Protein AF-A0AAU3G8S6-F1 (afdb_monomer)

Foldseek 3Di:
DDDDDPPPPCPDPPPDFDPLLVVLVVQLVVLVVQLVVCVVVPPPVVSNVVSVVSNVVSVVSCVVSVSVVSPPPDDPPPDPPPPPDDPPPDPPPDD

Mean predicted aligned error: 14.65 Å

Secondary structure (DSSP, 8-state):
---------------S--HHHHHHHHHHHHHHHHHHHHHHSS--HHHHHHHHHHHHHHHHHHHHTTTTTTS---------------TT-------

Radius of gyration: 25.9 Å; Cα contacts (8 Å, |Δi|>4): 59; chains: 1; bounding box: 76×30×70 Å

Sequence (95 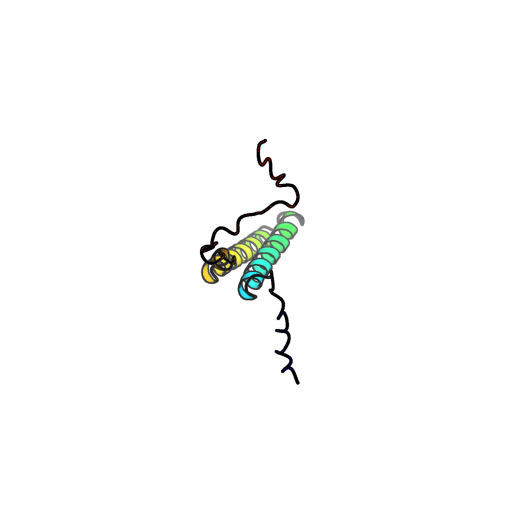aa):
MADSAPAQAHSGQSHAGRPTSWLAVTVILLGFTIGGIALVMGPNWFLFWTGAGVIAVGGVLALVFDIFSDVIEDAPRTIAIQEHHSPFERHTDSV

Structure (mmCIF, N/CA/C/O bac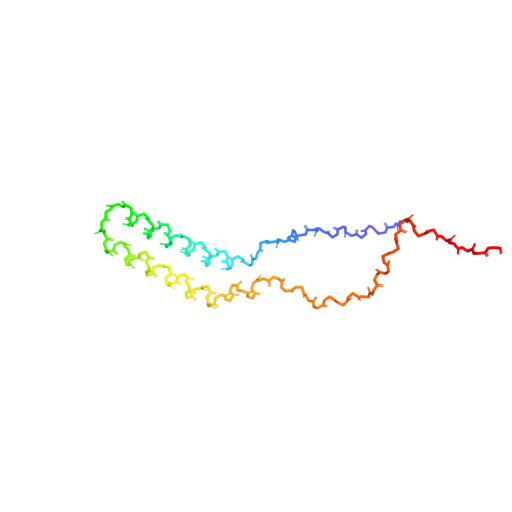kbone):
data_AF-A0AAU3G8S6-F1
#
_entry.id   AF-A0AAU3G8S6-F1
#
loop_
_atom_site.group_PDB
_atom_site.id
_atom_site.type_symbol
_atom_site.label_atom_id
_atom_site.label_alt_id
_atom_site.label_comp_id
_atom_site.label_asym_id
_atom_site.label_entity_id
_atom_site.label_seq_id
_atom_site.pdbx_PDB_ins_code
_atom_site.Cartn_x
_atom_site.Cartn_y
_atom_site.Cartn_z
_atom_site.occupancy
_atom_site.B_iso_or_equiv
_atom_site.auth_seq_id
_atom_site.auth_comp_id
_atom_site.auth_asym_id
_atom_site.auth_atom_id
_atom_site.pdbx_PDB_model_num
ATOM 1 N N . MET A 1 1 ? 23.372 14.872 -51.207 1.00 52.84 1 MET A N 1
ATOM 2 C CA . MET A 1 1 ? 21.996 14.602 -50.751 1.00 52.84 1 MET A CA 1
ATOM 3 C C . MET A 1 1 ? 22.133 13.583 -49.635 1.00 52.84 1 MET A C 1
ATOM 5 O O . MET A 1 1 ? 22.281 12.410 -49.926 1.00 52.84 1 MET A O 1
ATOM 9 N N . ALA A 1 2 ? 22.339 14.059 -48.406 1.00 53.03 2 ALA A N 1
ATOM 10 C CA . ALA A 1 2 ? 22.569 13.198 -47.251 1.00 53.03 2 ALA A CA 1
ATOM 11 C C . ALA A 1 2 ? 21.206 12.793 -46.690 1.00 53.03 2 ALA A C 1
ATOM 13 O O . ALA A 1 2 ? 20.391 13.670 -46.405 1.00 53.03 2 ALA A O 1
ATOM 14 N N . ASP A 1 3 ? 20.964 11.491 -46.581 1.00 47.75 3 ASP A N 1
ATOM 15 C CA . ASP A 1 3 ? 19.777 10.955 -45.934 1.00 47.75 3 ASP A CA 1
ATOM 16 C C . ASP A 1 3 ? 19.790 11.351 -44.456 1.00 47.75 3 ASP A C 1
ATOM 18 O O . ASP A 1 3 ? 20.673 10.973 -43.683 1.00 47.75 3 ASP A O 1
ATOM 22 N N . SER A 1 4 ? 18.811 12.161 -44.070 1.00 50.00 4 SER A N 1
ATOM 23 C CA . SER A 1 4 ? 18.532 12.517 -42.687 1.00 50.00 4 SER A CA 1
ATOM 24 C C . SER A 1 4 ? 18.083 11.253 -41.952 1.00 50.00 4 SER A C 1
ATOM 26 O O . SER A 1 4 ? 16.926 10.848 -42.066 1.00 50.00 4 SER A O 1
ATOM 28 N N . ALA A 1 5 ? 18.981 10.608 -41.203 1.00 60.44 5 ALA A N 1
ATOM 29 C CA . ALA A 1 5 ? 18.581 9.578 -40.250 1.00 60.44 5 ALA A CA 1
ATOM 30 C C . ALA A 1 5 ? 17.514 10.181 -39.314 1.00 60.44 5 ALA A C 1
ATOM 32 O O . ALA A 1 5 ? 17.729 11.285 -38.799 1.00 60.44 5 ALA A O 1
ATOM 33 N N . PRO A 1 6 ? 16.356 9.526 -39.106 1.00 51.66 6 PRO A N 1
ATOM 34 C CA . PRO A 1 6 ? 15.333 10.072 -38.232 1.00 51.66 6 PRO A CA 1
ATOM 35 C C . PRO A 1 6 ? 15.936 10.208 -36.835 1.00 51.66 6 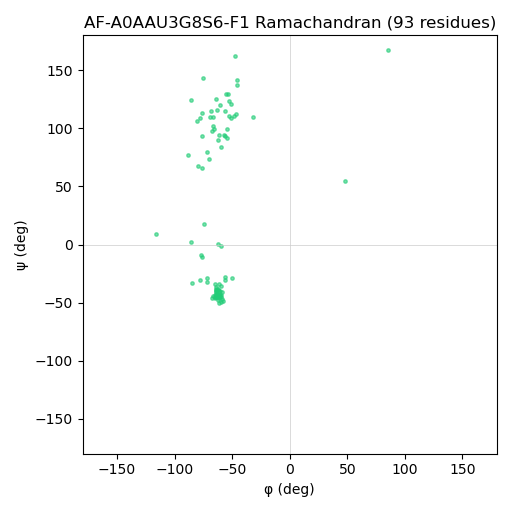PRO A C 1
ATOM 37 O O . PRO A 1 6 ? 16.385 9.218 -36.253 1.00 51.66 6 PRO A O 1
ATOM 40 N N . ALA A 1 7 ? 15.974 11.441 -36.319 1.00 57.03 7 ALA A N 1
ATOM 41 C CA . ALA A 1 7 ? 16.290 11.706 -34.925 1.00 57.03 7 ALA A CA 1
ATOM 42 C C . ALA A 1 7 ? 15.376 10.807 -34.089 1.00 57.03 7 ALA A C 1
ATOM 44 O O . ALA A 1 7 ? 14.157 10.980 -34.100 1.00 57.03 7 ALA A O 1
ATOM 45 N N . GLN A 1 8 ? 15.965 9.789 -33.460 1.00 53.84 8 GLN A N 1
ATOM 46 C CA . GLN A 1 8 ? 15.259 8.850 -32.603 1.00 53.84 8 GLN A CA 1
ATOM 47 C C . GLN A 1 8 ? 14.500 9.684 -31.573 1.00 53.84 8 GLN A C 1
ATOM 49 O O . GLN A 1 8 ? 15.114 10.361 -30.744 1.00 53.84 8 GLN A O 1
ATOM 54 N N . ALA A 1 9 ? 13.171 9.709 -31.678 1.00 47.56 9 ALA A N 1
ATOM 55 C CA . ALA A 1 9 ? 12.334 10.362 -30.694 1.00 47.56 9 ALA A CA 1
ATOM 56 C C . ALA A 1 9 ? 12.681 9.731 -29.343 1.00 47.56 9 ALA A C 1
ATOM 58 O O . ALA A 1 9 ? 12.486 8.527 -29.163 1.00 47.56 9 ALA A O 1
ATOM 59 N N . HIS A 1 10 ? 13.243 10.530 -28.428 1.00 53.59 10 HIS A N 1
ATOM 60 C CA . HIS A 1 10 ? 13.429 10.168 -27.025 1.00 53.59 10 HIS A CA 1
ATOM 61 C C . HIS A 1 10 ? 12.037 9.894 -26.450 1.00 53.59 10 HIS A C 1
ATOM 63 O O . HIS A 1 10 ? 11.369 10.775 -25.914 1.00 53.59 10 HIS A O 1
ATOM 69 N N . SER A 1 11 ? 11.560 8.673 -26.659 1.00 50.03 11 SER A N 1
ATOM 70 C CA . SER A 1 11 ? 10.325 8.155 -26.098 1.00 50.03 11 SER A CA 1
ATOM 71 C C . SER A 1 11 ? 10.616 8.071 -24.616 1.00 50.03 11 SER A C 1
ATOM 73 O O . SER A 1 11 ? 11.368 7.188 -24.217 1.00 50.03 11 SER A O 1
ATOM 75 N N . GLY A 1 12 ? 10.177 9.095 -23.875 1.00 48.22 12 GLY A N 1
ATOM 76 C CA . GLY A 1 12 ? 10.669 9.453 -22.548 1.00 48.22 12 GLY A CA 1
ATOM 77 C C . GLY A 1 12 ? 11.118 8.236 -21.761 1.00 48.22 12 GLY A C 1
ATOM 78 O O . GLY A 1 12 ? 10.281 7.410 -21.394 1.00 48.22 12 GLY A O 1
ATOM 79 N N . GLN A 1 13 ? 12.436 8.126 -21.557 1.00 52.47 13 GLN A N 1
ATOM 80 C CA . GLN A 1 13 ? 13.041 7.204 -20.607 1.00 52.47 13 GLN A CA 1
ATOM 81 C C . GLN A 1 13 ? 12.374 7.510 -19.270 1.00 52.47 13 GLN A C 1
ATOM 83 O O . GLN A 1 13 ? 12.716 8.465 -18.574 1.00 52.47 13 GLN A O 1
ATOM 88 N N . SER A 1 14 ? 11.297 6.791 -18.997 1.00 54.19 14 SER A N 1
ATOM 89 C CA . SER A 1 14 ? 10.416 7.122 -17.903 1.00 54.19 14 SER A CA 1
ATOM 90 C C . SER A 1 14 ? 11.112 6.557 -16.684 1.00 54.19 14 SER A C 1
ATOM 92 O O . SER A 1 14 ? 11.130 5.353 -16.482 1.00 54.19 14 SER A O 1
ATOM 94 N N . HIS A 1 15 ? 11.699 7.426 -15.863 1.00 53.34 15 HIS A N 1
ATOM 95 C CA . HIS A 1 15 ? 12.168 7.063 -14.521 1.00 53.34 15 HIS A CA 1
ATOM 96 C C . HIS A 1 15 ? 11.019 6.597 -13.602 1.00 53.34 15 HIS A C 1
ATOM 98 O O . HIS A 1 15 ? 11.231 6.289 -12.434 1.00 53.34 15 HIS A O 1
ATOM 104 N N . ALA A 1 16 ? 9.788 6.572 -14.114 1.00 56.62 16 ALA A N 1
ATOM 105 C CA . ALA A 1 16 ? 8.655 5.931 -13.491 1.00 56.62 16 ALA A CA 1
ATOM 106 C C . ALA A 1 16 ? 8.778 4.414 -13.693 1.00 56.62 16 ALA A C 1
ATOM 108 O O . ALA A 1 16 ? 8.675 3.938 -14.824 1.00 56.62 16 ALA A O 1
ATOM 109 N N . GLY A 1 17 ? 8.987 3.673 -12.598 1.00 62.31 17 GLY A N 1
ATOM 110 C CA . GLY A 1 17 ? 8.822 2.215 -12.568 1.00 62.31 17 GLY A CA 1
ATOM 111 C C . GLY A 1 17 ? 7.495 1.777 -13.202 1.00 62.31 17 GLY A C 1
ATOM 112 O O . GLY A 1 17 ? 6.593 2.603 -13.412 1.00 62.31 17 GLY A O 1
ATOM 113 N N . ARG A 1 18 ? 7.368 0.495 -13.564 1.00 71.75 18 ARG A N 1
ATOM 114 C CA . ARG A 1 18 ? 6.211 -0.048 -14.290 1.00 71.75 18 ARG A CA 1
ATOM 115 C C . ARG A 1 18 ? 4.904 0.462 -13.668 1.00 71.75 18 ARG A C 1
ATOM 117 O O . ARG A 1 18 ? 4.768 0.485 -12.444 1.00 71.75 18 ARG A O 1
ATOM 124 N N . PRO A 1 19 ? 3.880 0.787 -14.481 1.00 69.88 19 PRO A N 1
ATOM 125 C CA . PRO A 1 19 ? 2.578 1.252 -13.984 1.00 69.88 19 PRO A CA 1
ATOM 126 C C . PRO A 1 19 ? 1.977 0.346 -12.894 1.00 69.88 19 PRO A C 1
ATOM 128 O O . PRO A 1 19 ? 1.257 0.801 -12.008 1.00 69.88 19 PRO A O 1
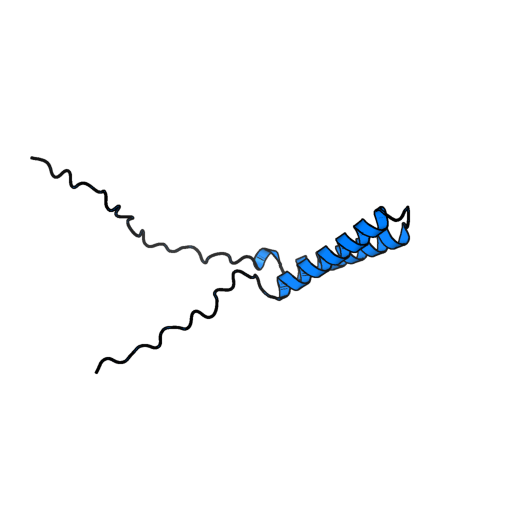ATOM 131 N N . THR A 1 20 ? 2.307 -0.946 -12.943 1.00 69.56 20 THR A N 1
ATOM 132 C CA . THR A 1 20 ? 1.927 -1.961 -11.959 1.00 69.56 20 THR A CA 1
ATOM 133 C C . THR A 1 20 ? 2.519 -1.719 -10.563 1.00 69.56 20 THR A C 1
ATOM 135 O O . THR A 1 20 ? 1.828 -1.942 -9.572 1.00 69.56 20 THR A O 1
ATOM 138 N N . SER A 1 21 ? 3.753 -1.223 -10.456 1.00 73.00 21 SER A N 1
ATOM 139 C CA . SER A 1 21 ? 4.380 -0.857 -9.177 1.00 73.00 21 SER A CA 1
ATOM 140 C C . SER A 1 21 ? 3.646 0.306 -8.512 1.00 73.00 21 SER A C 1
ATOM 142 O O . SER A 1 21 ? 3.287 0.243 -7.335 1.00 73.00 21 SER A O 1
ATOM 144 N N . TRP A 1 22 ? 3.281 1.318 -9.300 1.00 80.38 22 TRP A N 1
ATOM 145 C CA . TRP A 1 22 ? 2.512 2.468 -8.822 1.00 80.38 22 TRP A CA 1
ATOM 146 C C . TRP A 1 22 ? 1.146 2.076 -8.241 1.00 80.38 22 TRP A C 1
ATOM 148 O O . TRP A 1 22 ? 0.703 2.654 -7.246 1.00 80.38 22 TRP A O 1
ATOM 158 N N . LEU A 1 23 ? 0.494 1.057 -8.812 1.00 80.44 23 LEU A N 1
ATOM 159 C CA . LEU A 1 23 ? -0.752 0.507 -8.275 1.00 80.44 23 LEU A CA 1
ATOM 160 C C . LEU A 1 23 ? -0.556 -0.017 -6.843 1.00 80.44 23 LEU A C 1
ATOM 162 O O . LEU A 1 23 ? -1.317 0.354 -5.949 1.00 80.44 23 LEU A O 1
ATOM 166 N N . ALA A 1 24 ? 0.475 -0.834 -6.611 1.00 77.88 24 ALA A N 1
ATOM 167 C CA . ALA A 1 24 ? 0.770 -1.386 -5.289 1.00 77.88 24 ALA A CA 1
ATOM 168 C C . ALA A 1 24 ? 1.083 -0.279 -4.266 1.00 77.88 24 ALA A C 1
ATOM 170 O O . ALA A 1 24 ? 0.531 -0.288 -3.163 1.00 77.88 24 ALA A O 1
ATOM 171 N N . VAL A 1 25 ? 1.886 0.720 -4.655 1.00 80.69 25 VAL A N 1
ATOM 172 C CA . VAL A 1 25 ? 2.203 1.885 -3.809 1.00 80.69 25 VAL A CA 1
ATOM 173 C C . VAL A 1 25 ? 0.931 2.624 -3.395 1.00 80.69 25 VAL A C 1
ATOM 175 O O . VAL A 1 25 ? 0.729 2.884 -2.210 1.00 80.69 25 VAL A O 1
ATOM 178 N N . THR A 1 26 ? 0.044 2.924 -4.348 1.00 84.31 26 THR A N 1
ATOM 179 C CA . THR A 1 26 ? -1.173 3.710 -4.087 1.00 84.31 26 THR A CA 1
ATOM 180 C C . THR A 1 26 ? -2.120 2.989 -3.124 1.00 84.31 26 THR A C 1
ATOM 182 O O . THR A 1 26 ? -2.696 3.622 -2.238 1.00 84.31 26 THR A O 1
ATOM 185 N N . VAL A 1 27 ? -2.251 1.662 -3.247 1.00 84.06 27 VAL A N 1
ATOM 186 C CA . VAL A 1 27 ? -3.089 0.841 -2.353 1.00 84.06 27 VAL A CA 1
ATOM 187 C C . VAL A 1 27 ? -2.559 0.861 -0.918 1.00 84.06 27 VAL A C 1
ATOM 189 O O . VAL A 1 27 ? -3.334 1.071 0.017 1.00 84.06 27 VAL A O 1
ATOM 192 N N . ILE A 1 28 ? -1.247 0.688 -0.732 1.00 83.50 28 ILE A N 1
ATOM 193 C CA . ILE A 1 28 ? -0.620 0.743 0.598 1.00 83.50 28 ILE A CA 1
ATOM 194 C C . ILE A 1 28 ? -0.799 2.135 1.214 1.00 83.50 28 ILE A C 1
ATOM 196 O O . ILE A 1 28 ? -1.162 2.245 2.387 1.00 83.50 28 ILE A O 1
ATOM 200 N N . LEU A 1 29 ? -0.594 3.192 0.421 1.00 88.56 29 LEU A N 1
ATOM 201 C CA . LEU A 1 29 ? -0.723 4.577 0.875 1.00 88.56 29 LEU A CA 1
ATOM 202 C C . LEU A 1 29 ? -2.149 4.873 1.356 1.00 88.56 29 LEU A C 1
ATOM 204 O O . LEU A 1 29 ? -2.327 5.398 2.451 1.00 88.56 29 LEU A O 1
ATOM 208 N N . LEU A 1 30 ? -3.160 4.453 0.588 1.00 87.25 30 LEU A N 1
ATOM 209 C CA . LEU A 1 30 ? -4.573 4.556 0.966 1.00 87.25 30 LEU A CA 1
ATOM 210 C C . LEU A 1 30 ? -4.878 3.817 2.274 1.00 87.25 30 LEU A C 1
ATOM 212 O O . LEU A 1 30 ? -5.510 4.390 3.163 1.00 87.25 30 LEU A O 1
ATOM 216 N N . GLY A 1 31 ? -4.406 2.575 2.423 1.00 79.88 31 GLY A N 1
ATOM 217 C CA . GLY A 1 31 ? -4.586 1.800 3.654 1.00 79.88 31 GLY A CA 1
ATOM 218 C C . GLY A 1 31 ? -3.972 2.489 4.873 1.00 79.88 31 GLY A C 1
ATOM 219 O O . GLY A 1 31 ? -4.615 2.587 5.922 1.00 79.88 31 GLY A O 1
ATOM 220 N N . PHE A 1 32 ? -2.764 3.036 4.718 1.00 83.94 32 PHE A N 1
ATOM 221 C CA . PHE A 1 32 ? -2.080 3.779 5.773 1.00 83.94 32 PHE A CA 1
ATOM 222 C C . PHE A 1 32 ? -2.795 5.083 6.129 1.00 83.94 32 PHE A C 1
ATOM 224 O O . PHE A 1 32 ? -2.988 5.364 7.310 1.00 83.94 32 PHE A O 1
ATOM 231 N N . THR A 1 33 ? -3.243 5.861 5.141 1.00 87.44 33 THR A N 1
ATOM 232 C CA . THR A 1 33 ? -3.998 7.098 5.387 1.00 87.44 33 THR A CA 1
ATOM 233 C C . THR A 1 33 ? -5.304 6.813 6.129 1.00 87.44 33 THR A C 1
ATOM 235 O O . THR A 1 33 ? -5.593 7.478 7.123 1.00 87.44 33 THR A O 1
ATOM 238 N N . ILE A 1 34 ? -6.064 5.794 5.715 1.00 82.50 34 ILE A N 1
ATOM 239 C CA . ILE A 1 34 ? -7.320 5.405 6.378 1.00 82.50 34 ILE A CA 1
ATOM 240 C C . ILE A 1 34 ? -7.052 4.913 7.810 1.00 82.50 34 ILE A C 1
ATOM 242 O O . ILE A 1 34 ? -7.734 5.342 8.741 1.00 82.50 34 ILE A O 1
ATOM 246 N N . GLY A 1 35 ? -6.036 4.066 8.008 1.00 76.94 35 GLY A N 1
ATOM 247 C CA . GLY A 1 35 ? -5.643 3.574 9.333 1.00 76.94 35 GLY A CA 1
ATOM 248 C C . GLY A 1 35 ? -5.141 4.684 10.265 1.00 76.94 35 GLY A C 1
ATOM 249 O O . GLY A 1 35 ? -5.507 4.717 11.438 1.00 76.94 35 GLY A O 1
ATOM 250 N N . GLY A 1 36 ? -4.364 5.635 9.741 1.00 80.50 36 GLY A N 1
ATOM 251 C CA . GLY A 1 36 ? -3.892 6.805 10.482 1.00 80.50 36 GLY A CA 1
ATOM 252 C C . GLY A 1 36 ? -5.037 7.720 10.920 1.00 80.50 36 GLY A C 1
ATOM 253 O O . GLY A 1 36 ? -5.100 8.104 12.085 1.00 80.50 36 GLY A O 1
ATOM 254 N N . ILE A 1 37 ? -5.993 8.009 10.029 1.00 82.44 37 ILE A N 1
ATOM 255 C CA . ILE A 1 37 ? -7.194 8.797 10.364 1.00 82.44 37 ILE A CA 1
ATOM 256 C C . ILE A 1 37 ? -8.032 8.086 11.440 1.00 82.44 37 ILE A C 1
ATOM 258 O O . ILE A 1 37 ? -8.514 8.733 12.372 1.00 82.44 37 ILE A O 1
ATOM 262 N N . ALA A 1 38 ? -8.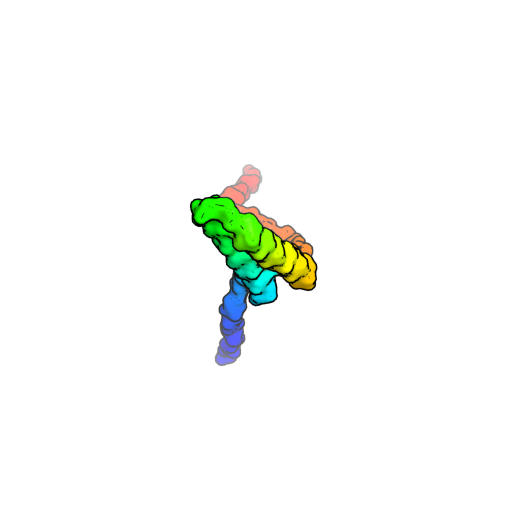163 6.758 11.355 1.00 78.00 38 ALA A N 1
ATOM 263 C CA . ALA A 1 38 ? -8.886 5.952 12.338 1.00 78.00 38 ALA A CA 1
ATOM 264 C C . ALA A 1 38 ? -8.280 6.025 13.749 1.00 78.00 38 ALA A C 1
ATOM 266 O O . ALA A 1 38 ? -9.026 5.9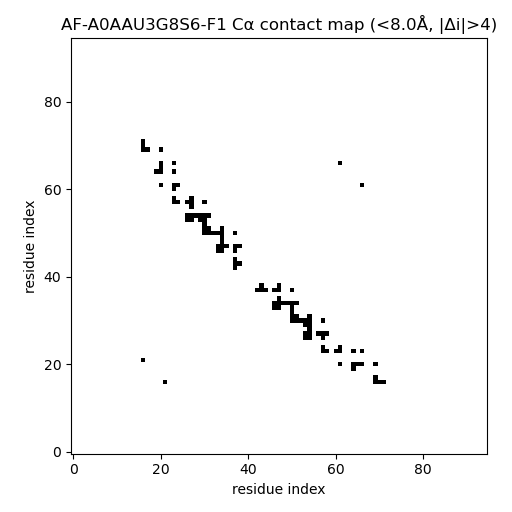93 14.724 1.00 78.00 38 ALA A O 1
ATOM 267 N N . LEU A 1 39 ? -6.953 6.151 13.864 1.00 76.19 39 LEU A N 1
ATOM 268 C CA . LEU A 1 39 ? -6.268 6.310 15.152 1.00 76.19 39 LEU A CA 1
ATOM 269 C C . LEU A 1 39 ? -6.498 7.695 15.779 1.00 76.19 39 LEU A C 1
ATOM 271 O O . LEU A 1 39 ? -6.488 7.817 17.002 1.00 76.19 39 LEU A O 1
ATOM 275 N N . VAL A 1 40 ? -6.717 8.732 14.962 1.00 81.25 40 VAL A N 1
ATOM 276 C CA . VAL A 1 40 ? -6.881 10.123 15.423 1.00 81.25 40 VAL A CA 1
ATOM 277 C C . VAL A 1 40 ? -8.324 10.437 15.843 1.00 81.25 40 VAL A C 1
ATOM 279 O O . VAL A 1 40 ? -8.529 11.203 16.781 1.00 81.25 40 VAL A O 1
ATOM 282 N N . MET A 1 41 ? -9.338 9.834 15.211 1.00 76.38 41 MET A N 1
ATOM 283 C CA . MET A 1 41 ? -10.770 10.091 15.488 1.00 76.38 41 MET A CA 1
ATOM 284 C C . MET A 1 41 ? -11.310 9.465 16.801 1.00 76.38 41 MET A C 1
ATOM 286 O O . MET A 1 41 ? -12.522 9.372 16.991 1.00 76.38 41 MET A O 1
ATOM 290 N N . GLY A 1 42 ? -10.442 9.068 17.737 1.00 65.31 42 GLY A N 1
ATOM 291 C CA . GLY A 1 42 ? -10.810 8.279 18.922 1.00 65.31 42 GLY A CA 1
ATOM 292 C C . GLY A 1 42 ? -10.829 6.773 18.621 1.00 65.31 42 GLY A C 1
ATOM 293 O O . GLY A 1 42 ? -10.744 6.401 17.454 1.00 65.31 42 GLY A O 1
ATOM 294 N N . PRO A 1 43 ? -10.897 5.886 19.639 1.00 65.94 43 PRO A N 1
ATOM 295 C CA . PRO A 1 43 ? -10.633 4.449 19.496 1.00 65.94 43 PRO A CA 1
ATOM 296 C C . PRO A 1 43 ? -11.731 3.719 18.706 1.00 65.94 43 PRO A C 1
ATOM 298 O O . PRO A 1 43 ? -12.528 2.951 19.243 1.00 65.94 43 PRO A O 1
ATOM 301 N N . ASN A 1 44 ? -11.753 3.936 17.395 1.00 72.19 44 ASN A N 1
ATOM 302 C CA . ASN A 1 44 ? -12.517 3.167 16.436 1.00 72.19 44 ASN A CA 1
ATOM 303 C C . ASN A 1 44 ? -11.664 1.978 15.985 1.00 72.19 44 ASN A C 1
ATOM 305 O O . ASN A 1 44 ? -11.077 1.957 14.901 1.00 72.19 44 ASN A O 1
ATOM 309 N N . TRP A 1 45 ? -11.591 0.975 16.861 1.00 78.19 45 TRP A N 1
ATOM 310 C CA . TRP A 1 45 ? -10.836 -0.256 16.631 1.00 78.19 45 TRP A CA 1
ATOM 311 C C . TRP A 1 45 ? -11.264 -0.988 15.350 1.00 78.19 45 TRP A C 1
ATOM 313 O O . TRP A 1 45 ? -10.432 -1.602 14.690 1.00 78.19 45 TRP A O 1
ATOM 323 N N . PHE A 1 46 ? -12.535 -0.875 14.949 1.00 80.62 46 PHE A N 1
ATOM 324 C CA . PHE A 1 46 ? -13.046 -1.451 13.700 1.00 80.62 46 PHE A CA 1
ATOM 325 C C . PHE A 1 46 ? -12.413 -0.809 12.459 1.00 80.62 46 PHE A C 1
ATOM 327 O O . PHE A 1 46 ? -11.992 -1.501 11.528 1.00 80.62 46 PHE A O 1
ATOM 334 N N . LEU A 1 47 ? -12.313 0.520 12.453 1.00 72.75 47 LEU A N 1
ATOM 335 C CA . LEU A 1 47 ? -11.740 1.269 11.338 1.00 72.75 47 LEU A CA 1
ATOM 336 C C . LEU A 1 47 ? -10.215 1.089 11.272 1.00 72.75 47 LEU A C 1
ATOM 338 O O . LEU A 1 47 ? -9.658 0.991 10.180 1.00 72.75 47 LEU A O 1
ATOM 342 N N . PHE A 1 48 ? -9.560 0.928 12.427 1.00 77.62 48 PHE A N 1
ATOM 343 C CA . PHE A 1 48 ? -8.148 0.550 12.505 1.00 77.62 48 PHE A CA 1
ATOM 344 C C . PHE A 1 48 ? -7.877 -0.822 11.868 1.00 77.62 48 PHE A C 1
ATOM 346 O O . PHE A 1 48 ? -7.009 -0.922 11.003 1.00 77.62 48 PHE A O 1
ATOM 353 N N . TRP A 1 49 ? -8.641 -1.864 12.226 1.00 83.56 49 TRP A N 1
ATOM 354 C CA . TRP A 1 49 ? -8.473 -3.199 11.632 1.00 83.56 49 TRP A CA 1
ATOM 355 C C . TRP A 1 49 ? -8.801 -3.225 10.140 1.00 83.56 49 TRP A C 1
ATOM 357 O O . TRP A 1 49 ? -8.131 -3.920 9.381 1.00 83.56 49 TRP A O 1
ATOM 367 N N . THR A 1 50 ? -9.778 -2.427 9.702 1.00 84.00 50 THR A N 1
ATOM 368 C CA . THR A 1 50 ? -10.066 -2.248 8.272 1.00 84.00 50 THR A CA 1
ATOM 369 C C . THR A 1 50 ? -8.864 -1.635 7.549 1.00 84.00 50 THR A C 1
ATOM 371 O O . THR A 1 50 ? -8.423 -2.171 6.535 1.00 84.00 50 THR A O 1
ATOM 374 N N . GLY A 1 51 ? -8.277 -0.565 8.096 1.00 79.31 51 GLY A N 1
ATOM 375 C CA . GLY A 1 51 ? -7.060 0.047 7.556 1.00 79.31 51 GLY A CA 1
ATOM 376 C C . GLY A 1 51 ? -5.875 -0.924 7.529 1.00 79.31 51 GLY A C 1
ATOM 377 O O . GLY A 1 51 ? -5.220 -1.068 6.499 1.00 79.31 51 GLY A O 1
ATOM 378 N N . ALA A 1 52 ? -5.652 -1.664 8.618 1.00 84.12 52 ALA A N 1
ATOM 379 C CA . ALA A 1 52 ? -4.615 -2.693 8.700 1.00 84.12 52 ALA A CA 1
ATOM 380 C C . ALA A 1 52 ? -4.819 -3.810 7.661 1.00 84.12 52 ALA A C 1
ATOM 382 O O . ALA A 1 52 ? -3.858 -4.241 7.025 1.00 84.12 52 ALA A O 1
ATOM 383 N N . GLY A 1 53 ? -6.065 -4.237 7.434 1.00 85.69 53 GLY A N 1
ATOM 384 C CA . GLY A 1 53 ? -6.420 -5.200 6.393 1.00 85.69 53 GLY A CA 1
ATOM 385 C C . GLY A 1 53 ? -6.120 -4.682 4.986 1.00 85.69 53 GLY A C 1
ATOM 386 O O . GLY A 1 53 ? -5.545 -5.408 4.179 1.00 85.69 53 GLY A O 1
ATOM 387 N N . VAL A 1 54 ? -6.427 -3.413 4.700 1.00 84.44 54 VAL A N 1
ATOM 388 C CA . VAL A 1 54 ? -6.104 -2.785 3.406 1.00 84.44 54 VAL A CA 1
ATOM 389 C C . VAL A 1 54 ? -4.590 -2.694 3.197 1.00 84.44 54 VAL A C 1
ATOM 391 O O . VAL A 1 54 ? -4.116 -3.004 2.105 1.00 84.44 54 VAL A O 1
ATOM 394 N N . ILE A 1 55 ? -3.815 -2.350 4.233 1.00 84.62 55 ILE A N 1
ATOM 395 C CA . ILE A 1 55 ? -2.343 -2.371 4.166 1.00 84.62 55 ILE A CA 1
ATOM 396 C C . ILE A 1 55 ? -1.836 -3.790 3.894 1.00 84.62 55 ILE A C 1
ATOM 398 O O . ILE A 1 55 ? -0.969 -3.964 3.042 1.00 84.62 55 ILE A O 1
ATOM 402 N N . ALA A 1 56 ? -2.379 -4.804 4.573 1.00 87.62 56 ALA A N 1
ATOM 403 C CA . ALA A 1 56 ? -1.984 -6.195 4.365 1.00 87.62 56 ALA A CA 1
ATOM 404 C C . ALA A 1 56 ? -2.254 -6.652 2.923 1.00 87.62 56 ALA A C 1
ATOM 406 O O . ALA A 1 56 ? -1.377 -7.243 2.296 1.00 87.62 56 ALA A O 1
ATOM 407 N N . VAL A 1 57 ? -3.421 -6.312 2.362 1.00 84.81 57 VAL A N 1
ATOM 408 C CA . VAL A 1 57 ? -3.740 -6.568 0.947 1.00 84.81 57 VAL A CA 1
ATOM 409 C C . VAL A 1 57 ? -2.770 -5.823 0.027 1.00 84.81 57 VAL A C 1
ATOM 411 O O . VAL A 1 57 ? -2.245 -6.423 -0.907 1.00 84.81 57 VAL A O 1
ATOM 414 N N . GLY A 1 58 ? -2.469 -4.553 0.309 1.00 80.00 58 GLY A N 1
ATOM 415 C CA . GLY A 1 58 ? -1.468 -3.781 -0.432 1.00 80.00 58 GLY A CA 1
ATOM 416 C C . GLY A 1 58 ? -0.074 -4.415 -0.393 1.00 80.00 58 GLY A C 1
ATOM 417 O O . GLY A 1 58 ? 0.590 -4.493 -1.423 1.00 80.00 58 GLY A O 1
ATOM 418 N N . GLY A 1 59 ? 0.342 -4.943 0.761 1.00 82.00 59 GLY A N 1
ATOM 419 C CA . GLY A 1 59 ? 1.596 -5.680 0.921 1.00 82.00 59 GLY A CA 1
ATOM 420 C C . GLY A 1 59 ? 1.627 -6.978 0.113 1.00 82.00 59 GLY A C 1
ATOM 421 O O . GLY A 1 59 ? 2.618 -7.257 -0.556 1.00 82.00 59 GLY A O 1
ATOM 422 N N . VAL A 1 60 ? 0.529 -7.740 0.096 1.00 84.62 60 VAL A N 1
ATOM 423 C CA . VAL A 1 60 ? 0.407 -8.936 -0.757 1.00 84.62 60 VAL A CA 1
ATOM 424 C C . VAL A 1 60 ? 0.493 -8.560 -2.237 1.00 84.62 60 VAL A C 1
ATOM 426 O O . VAL A 1 60 ? 1.215 -9.214 -2.983 1.00 84.62 60 VAL A O 1
ATOM 429 N N . LEU A 1 61 ? -0.179 -7.488 -2.668 1.00 79.38 61 LEU A N 1
ATOM 430 C CA . LEU A 1 61 ? -0.082 -6.999 -4.047 1.00 79.38 61 LEU A CA 1
ATOM 431 C C . LEU A 1 61 ? 1.346 -6.559 -4.397 1.00 79.38 61 LEU A C 1
ATOM 433 O O . LEU A 1 61 ? 1.814 -6.860 -5.490 1.00 79.38 61 LEU A O 1
ATOM 437 N N . ALA A 1 62 ? 2.061 -5.910 -3.476 1.00 78.56 62 ALA A N 1
ATOM 438 C CA . ALA A 1 62 ? 3.459 -5.530 -3.673 1.00 78.56 62 ALA A CA 1
ATOM 439 C C . ALA A 1 62 ? 4.381 -6.748 -3.862 1.00 78.56 62 ALA A C 1
ATOM 441 O O . ALA A 1 62 ? 5.270 -6.707 -4.713 1.00 78.56 62 ALA A O 1
ATOM 442 N N . LEU A 1 63 ? 4.137 -7.838 -3.123 1.00 80.38 63 LEU A N 1
ATOM 443 C CA . LEU A 1 63 ? 4.849 -9.107 -3.304 1.00 80.38 63 LEU A CA 1
ATOM 444 C C . LEU A 1 63 ? 4.503 -9.770 -4.645 1.00 80.38 63 LEU A C 1
ATOM 446 O O . LEU A 1 63 ? 5.399 -10.200 -5.360 1.00 80.38 63 LEU A O 1
ATOM 450 N N . VAL A 1 64 ? 3.216 -9.837 -5.007 1.00 80.25 64 VAL A N 1
ATOM 451 C CA . VAL A 1 64 ? 2.752 -10.472 -6.257 1.00 80.25 64 VAL A CA 1
ATOM 452 C C . VAL A 1 64 ? 3.266 -9.738 -7.493 1.00 80.25 64 VAL A C 1
ATOM 454 O O . VAL A 1 64 ? 3.607 -10.373 -8.488 1.00 80.25 64 VAL A O 1
ATOM 457 N N . PHE A 1 65 ? 3.313 -8.408 -7.449 1.00 77.44 65 PHE A N 1
ATOM 458 C CA . PHE A 1 65 ? 3.774 -7.598 -8.575 1.00 77.44 65 PHE A CA 1
ATOM 459 C C . PHE A 1 65 ? 5.283 -7.402 -8.628 1.00 77.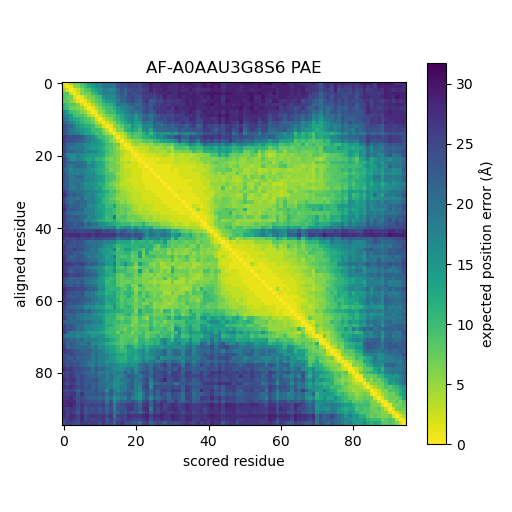44 65 PHE A C 1
ATOM 461 O O . PHE A 1 65 ? 5.753 -6.725 -9.544 1.00 77.44 65 PHE A O 1
ATOM 468 N N . ASP A 1 66 ? 6.002 -8.010 -7.685 1.00 72.81 66 ASP A N 1
ATOM 469 C CA . ASP A 1 66 ? 7.451 -7.977 -7.583 1.00 72.81 66 ASP A CA 1
ATOM 470 C C . ASP A 1 66 ? 7.995 -6.550 -7.715 1.00 72.81 66 ASP A C 1
ATOM 472 O O . ASP A 1 66 ? 8.802 -6.217 -8.583 1.00 72.81 66 ASP A O 1
ATOM 476 N N . ILE A 1 67 ? 7.464 -5.670 -6.859 1.00 73.69 67 ILE A N 1
ATOM 477 C CA . ILE A 1 67 ? 7.750 -4.233 -6.899 1.00 73.69 67 ILE A CA 1
ATOM 478 C C . ILE A 1 67 ? 9.250 -3.923 -6.800 1.00 73.69 67 ILE A C 1
ATOM 480 O O . ILE A 1 67 ? 9.707 -2.904 -7.304 1.00 73.69 67 ILE A O 1
ATOM 484 N N . PHE A 1 68 ? 10.024 -4.794 -6.154 1.00 67.69 68 PHE A N 1
ATOM 485 C CA . PHE A 1 68 ? 11.459 -4.603 -5.987 1.00 67.69 68 PHE A CA 1
ATOM 486 C C . PHE A 1 68 ? 12.246 -4.953 -7.254 1.00 67.69 68 PHE A C 1
ATOM 488 O O . PHE A 1 68 ? 13.231 -4.280 -7.536 1.00 67.69 68 PHE A O 1
ATOM 495 N N . SER A 1 69 ? 11.770 -5.905 -8.060 1.00 67.44 69 SER A N 1
ATOM 496 C CA . SER A 1 69 ? 12.323 -6.201 -9.392 1.00 67.44 69 SER A CA 1
ATOM 497 C C . SER A 1 69 ? 11.893 -5.194 -10.462 1.00 67.44 69 SER A C 1
ATOM 499 O O . SER A 1 69 ? 12.399 -5.215 -11.579 1.00 67.44 69 SER A O 1
ATOM 501 N N . ASP A 1 70 ? 10.947 -4.308 -10.139 1.00 69.31 70 ASP A N 1
ATOM 502 C CA . ASP A 1 70 ? 10.580 -3.172 -10.987 1.00 69.31 70 ASP A CA 1
ATOM 503 C C . ASP A 1 70 ? 11.595 -2.018 -10.925 1.00 69.31 70 ASP A C 1
ATOM 505 O O . ASP A 1 70 ? 11.560 -1.088 -11.735 1.00 69.31 70 ASP A O 1
ATOM 509 N N . VAL A 1 71 ? 12.536 -2.068 -9.981 1.00 69.00 71 VAL A N 1
ATOM 510 C CA . VAL A 1 71 ? 13.714 -1.210 -10.047 1.00 69.00 71 VAL A CA 1
ATOM 511 C C . VAL A 1 71 ? 14.499 -1.616 -11.287 1.00 69.00 71 VAL A C 1
ATOM 513 O O . VAL A 1 71 ? 14.834 -2.782 -11.463 1.00 69.00 71 VAL A O 1
ATOM 516 N N . ILE A 1 72 ? 14.776 -0.643 -12.154 1.00 67.31 72 ILE A N 1
ATOM 517 C CA . ILE A 1 72 ? 15.628 -0.831 -13.326 1.00 67.31 72 ILE A CA 1
ATOM 518 C C . ILE A 1 72 ? 17.015 -1.227 -12.808 1.00 67.31 72 ILE A C 1
ATOM 520 O O . ILE A 1 72 ? 17.820 -0.368 -12.451 1.00 67.31 72 ILE A O 1
ATOM 524 N N . GLU A 1 73 ? 17.291 -2.525 -12.721 1.00 65.06 73 GLU A N 1
ATOM 525 C CA . GLU A 1 73 ? 18.661 -3.005 -12.653 1.00 65.06 73 GLU A CA 1
ATOM 526 C C . GLU A 1 73 ? 19.290 -2.675 -14.000 1.00 65.06 73 GLU A C 1
ATOM 528 O O . GLU A 1 73 ? 18.920 -3.231 -15.037 1.00 65.06 73 GLU A O 1
AT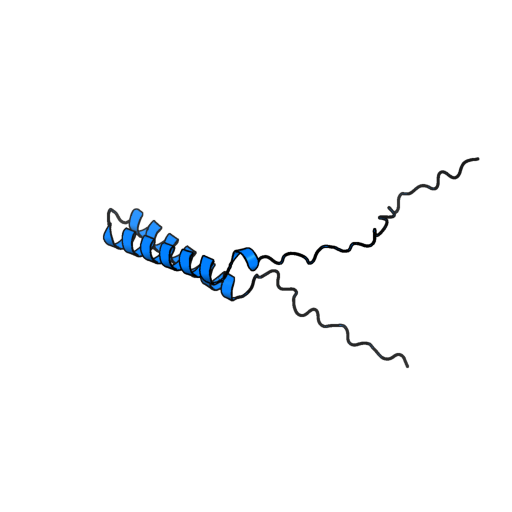OM 533 N N . ASP A 1 74 ? 20.215 -1.715 -13.994 1.00 63.78 74 ASP A N 1
ATOM 534 C CA . ASP A 1 74 ? 21.089 -1.495 -15.135 1.00 63.78 74 ASP A CA 1
ATOM 535 C C . ASP A 1 74 ? 21.710 -2.845 -15.498 1.00 63.78 74 ASP A C 1
ATOM 537 O O . ASP A 1 74 ? 22.386 -3.474 -14.674 1.00 63.78 74 ASP A O 1
ATOM 541 N N . ALA A 1 75 ? 21.477 -3.294 -16.736 1.00 70.31 75 ALA A N 1
ATOM 542 C CA . ALA A 1 75 ? 22.188 -4.436 -17.290 1.00 70.31 75 ALA A CA 1
ATOM 543 C C . ALA A 1 75 ? 23.680 -4.252 -16.977 1.00 70.31 75 ALA A C 1
ATOM 545 O O . ALA A 1 75 ? 24.167 -3.119 -17.080 1.00 70.31 75 ALA A O 1
ATOM 546 N N . PRO A 1 76 ? 24.395 -5.316 -16.554 1.00 68.69 76 PRO A N 1
ATOM 547 C CA . PRO A 1 76 ? 25.745 -5.210 -16.022 1.00 68.69 76 PRO A CA 1
ATOM 548 C C . PRO A 1 76 ? 26.553 -4.317 -16.942 1.00 68.69 76 PRO A C 1
ATOM 550 O O . PRO A 1 76 ? 26.757 -4.653 -18.107 1.00 68.69 76 PRO A O 1
ATOM 553 N N . ARG A 1 77 ? 26.920 -3.140 -16.431 1.00 65.19 77 ARG A N 1
ATOM 554 C CA . ARG A 1 77 ? 27.605 -2.107 -17.199 1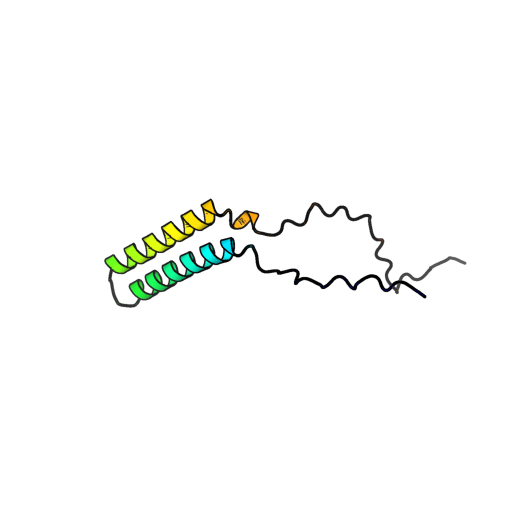.00 65.19 77 ARG A CA 1
ATOM 555 C C . ARG A 1 77 ? 28.886 -2.698 -17.778 1.00 65.19 77 ARG A C 1
ATOM 557 O O . ARG A 1 77 ? 29.924 -2.703 -17.122 1.00 65.19 77 ARG A O 1
ATOM 564 N N . THR A 1 78 ? 28.834 -3.194 -19.013 1.00 62.50 78 THR A N 1
ATOM 565 C CA . THR A 1 78 ? 30.012 -3.558 -19.803 1.00 62.50 78 THR A CA 1
ATOM 566 C C . THR A 1 78 ? 30.620 -2.262 -20.310 1.00 62.50 78 THR A C 1
ATOM 568 O O . THR A 1 78 ? 30.585 -1.937 -21.493 1.00 62.50 78 THR A O 1
ATOM 571 N N . ILE A 1 79 ? 31.111 -1.466 -19.366 1.00 61.44 79 ILE A N 1
ATOM 572 C CA . ILE A 1 79 ? 31.930 -0.305 -19.643 1.00 61.44 79 ILE A CA 1
ATOM 573 C C . ILE A 1 79 ? 33.242 -0.819 -20.233 1.00 61.44 79 ILE A C 1
ATOM 575 O O . ILE A 1 79 ? 34.119 -1.284 -19.507 1.00 61.44 79 ILE A O 1
ATOM 579 N N . ALA A 1 80 ? 33.400 -0.724 -21.556 1.00 67.69 80 ALA A N 1
ATOM 580 C CA . ALA A 1 80 ? 34.738 -0.510 -22.090 1.00 67.69 80 ALA A CA 1
ATOM 581 C C . ALA A 1 80 ? 35.273 0.710 -21.336 1.00 67.69 80 ALA A C 1
ATOM 583 O O . ALA A 1 80 ? 34.562 1.713 -21.265 1.00 67.69 80 ALA A O 1
ATOM 584 N N . ILE A 1 81 ? 36.424 0.593 -20.670 1.00 67.19 81 ILE A N 1
ATOM 585 C CA . ILE A 1 81 ? 37.001 1.689 -19.887 1.00 67.19 81 ILE A CA 1
ATOM 586 C C . ILE A 1 81 ? 37.113 2.902 -20.812 1.00 67.19 81 ILE A C 1
ATOM 588 O O . ILE A 1 81 ? 38.006 2.987 -21.646 1.00 67.19 81 ILE A O 1
ATOM 592 N N . GLN A 1 82 ? 36.149 3.815 -20.712 1.00 62.50 82 GLN A N 1
ATOM 593 C CA . GLN A 1 82 ? 36.203 5.095 -21.382 1.00 62.50 82 GLN A CA 1
ATOM 594 C C . GLN A 1 82 ? 37.181 5.903 -20.548 1.00 62.50 82 GLN A C 1
ATOM 596 O O . GLN A 1 82 ? 36.798 6.452 -19.509 1.00 62.50 82 GLN A O 1
ATOM 601 N N . GLU A 1 83 ? 38.452 5.876 -20.952 1.00 66.00 83 GLU A N 1
ATOM 602 C CA . GLU A 1 83 ? 39.512 6.658 -20.327 1.00 66.00 83 GLU A CA 1
ATOM 603 C C . GLU A 1 83 ? 39.008 8.095 -20.181 1.00 66.00 83 GLU A C 1
ATOM 605 O O . GLU A 1 83 ? 38.728 8.790 -21.160 1.00 66.00 83 GLU A O 1
ATOM 610 N N . HIS A 1 84 ? 38.765 8.496 -18.932 1.00 60.97 84 HIS A N 1
ATOM 611 C CA . HIS A 1 84 ? 38.337 9.842 -18.590 1.00 60.97 84 HIS A CA 1
ATOM 612 C C . HIS A 1 84 ? 39.539 10.760 -18.787 1.00 60.97 84 HIS A C 1
ATOM 614 O O . HIS A 1 84 ? 40.239 11.087 -17.833 1.00 60.97 84 HIS A O 1
ATOM 620 N N . HIS A 1 85 ? 39.800 11.137 -20.039 1.00 65.25 85 HIS A N 1
ATOM 621 C CA . HIS A 1 85 ? 40.807 12.135 -20.344 1.00 65.25 85 HIS A CA 1
ATOM 622 C C . HIS A 1 85 ? 40.294 13.479 -19.843 1.00 65.25 85 HIS A C 1
ATOM 624 O O . HIS A 1 85 ? 39.302 14.024 -20.341 1.00 65.25 85 HIS A O 1
ATOM 630 N N . SER A 1 86 ? 40.928 13.976 -18.789 1.00 71.50 86 SER A N 1
ATOM 631 C CA . SER A 1 86 ? 40.584 15.274 -18.248 1.00 71.50 86 SER A CA 1
ATOM 632 C C . SER A 1 86 ? 41.160 16.354 -19.172 1.00 71.50 86 SER A C 1
ATOM 634 O O . SER A 1 86 ? 42.286 16.211 -19.648 1.00 71.50 86 SER A O 1
ATOM 636 N N . PRO A 1 87 ? 40.471 17.486 -19.395 1.00 70.19 87 PRO A N 1
ATOM 637 C CA . PRO A 1 87 ? 41.032 18.620 -20.142 1.00 70.19 87 PRO A CA 1
ATOM 638 C C . PRO A 1 87 ? 42.307 19.225 -19.516 1.00 70.19 87 PRO A C 1
ATOM 640 O O . PRO A 1 87 ? 42.843 20.202 -20.035 1.00 70.19 87 PRO A O 1
ATOM 643 N N . PHE A 1 88 ? 42.757 18.693 -18.374 1.00 69.62 88 PHE A N 1
ATOM 644 C CA . PHE A 1 88 ? 43.869 19.177 -17.566 1.00 69.62 88 PHE A CA 1
ATOM 645 C C . PHE A 1 88 ? 45.036 18.186 -17.482 1.00 69.62 88 PHE A C 1
ATOM 647 O O . PHE A 1 88 ? 45.969 18.431 -16.713 1.00 69.62 88 PHE A O 1
ATOM 654 N N . GLU A 1 89 ? 45.026 17.108 -18.272 1.00 69.62 89 GLU A N 1
ATOM 655 C CA . GLU A 1 89 ? 46.193 16.247 -18.462 1.00 69.62 89 GLU A CA 1
ATOM 656 C C . GLU A 1 89 ? 47.323 17.077 -19.113 1.00 69.62 89 GLU A C 1
ATOM 658 O O . GLU A 1 89 ? 47.429 17.208 -20.333 1.00 69.62 89 GLU A O 1
ATOM 663 N N . ARG A 1 90 ? 48.171 17.719 -18.299 1.00 67.56 90 ARG A N 1
ATOM 664 C CA . ARG A 1 90 ? 49.402 18.348 -18.788 1.00 67.56 90 ARG A CA 1
ATOM 665 C C . ARG A 1 90 ? 50.338 17.232 -19.234 1.00 67.56 90 ARG A C 1
ATOM 667 O O . ARG A 1 90 ? 50.809 16.476 -18.390 1.00 67.56 90 ARG A O 1
ATOM 674 N N . HIS A 1 91 ? 50.640 17.175 -20.531 1.00 65.12 91 HIS A N 1
ATOM 675 C CA . HIS A 1 91 ? 51.822 16.484 -21.040 1.00 65.12 91 HIS A CA 1
ATOM 676 C C . HIS A 1 91 ? 53.055 17.073 -20.351 1.00 65.12 91 HIS A C 1
ATOM 678 O O . HIS A 1 91 ? 53.597 18.099 -20.760 1.00 65.12 91 HIS A O 1
ATOM 684 N N . THR A 1 92 ? 53.477 16.454 -19.255 1.00 65.19 92 THR A N 1
ATOM 685 C CA . THR A 1 92 ? 54.844 16.583 -18.766 1.00 65.19 92 THR A CA 1
ATOM 686 C C . THR A 1 92 ? 55.706 15.648 -19.598 1.00 65.19 92 THR A C 1
ATOM 688 O O . THR A 1 92 ? 56.194 14.640 -19.093 1.00 65.19 92 THR A O 1
ATOM 691 N N . ASP A 1 93 ? 55.853 15.979 -20.880 1.00 54.91 93 ASP A N 1
ATOM 692 C CA . ASP A 1 93 ? 56.923 15.420 -21.689 1.00 54.91 93 ASP A CA 1
ATOM 693 C C . ASP A 1 93 ? 58.197 16.175 -21.317 1.00 54.91 93 ASP A C 1
ATOM 695 O O . ASP A 1 93 ? 58.361 17.380 -21.510 1.00 54.91 93 ASP A O 1
ATOM 699 N N . SER A 1 94 ? 59.032 15.418 -20.627 1.00 64.31 94 SER A N 1
ATOM 700 C CA . SER A 1 94 ? 60.362 15.714 -20.138 1.00 64.31 94 SER A CA 1
ATOM 701 C C . SER A 1 94 ? 61.330 16.161 -21.239 1.00 64.31 94 SER A C 1
ATOM 703 O O . SER A 1 94 ? 61.510 15.416 -22.196 1.00 64.31 94 SER A O 1
ATOM 705 N N . VAL A 1 95 ? 61.992 17.299 -20.968 1.00 53.09 95 VAL A N 1
ATOM 706 C CA . VAL A 1 95 ? 63.368 17.729 -21.333 1.00 53.09 95 VAL A CA 1
ATOM 707 C C . VAL A 1 95 ? 63.775 17.686 -22.807 1.00 53.09 95 VAL A C 1
ATOM 709 O O . VAL A 1 95 ? 63.955 16.583 -23.360 1.00 53.09 95 VAL A O 1
#

Solvent-accessible surface area (backbone atoms only — not comparable to full-atom values): 5901 Å² total; per-residue (Å²): 138,79,82,78,74,76,78,77,75,79,71,69,85,61,89,64,57,53,74,68,42,55,52,26,52,51,41,29,50,51,13,48,53,49,22,54,52,24,66,69,77,44,96,42,62,68,47,30,52,52,14,50,49,38,29,51,52,15,51,52,45,31,61,75,65,38,43,75,74,45,51,83,72,72,70,81,79,82,67,71,83,73,78,82,78,56,101,74,74,72,82,80,76,77,133

pLDDT: mean 70.74, std 11.27, range [47.56, 88.56]